Protein AF-A0A4Q9XX73-F1 (afdb_monomer_lite)

Secondary structure (DSSP, 8-state):
--------SS-----PPPPP-THHHHTS-----------EE-TTS-EE-HHHH--------PPP-

Foldseek 3Di:
DDDDDPDDPDDPCPDDPDDDDPVNVVPPPPPPPVVPPPQDADPVRDTDDPVRVPPPPPPPDDPDD

Sequence (65 aa):
AAPKLNVPSALPSQGHPKPFTATNFEQQPTNQQTVNQPTIFGADGDKLTREEVDDTPASDSLPGL

Structure (mmCIF, N/CA/C/O backbone):
data_AF-A0A4Q9XX73-F1
#
_entry.id   AF-A0A4Q9XX73-F1
#
loop_
_atom_site.group_PDB
_atom_site.id
_atom_site.type_symbol
_atom_site.label_atom_id
_atom_site.label_alt_id
_atom_site.label_comp_id
_atom_site.label_asym_id
_atom_site.label_entity_id
_atom_site.label_seq_id
_atom_site.pdbx_PDB_ins_code
_atom_site.Cartn_x
_atom_site.Cartn_y
_atom_site.Cartn_z
_atom_site.occupancy
_atom_site.B_iso_or_equiv
_atom_site.auth_seq_id
_atom_site.auth_comp_id
_atom_site.auth_asym_id
_atom_site.auth_atom_id
_atom_site.pdbx_PDB_model_num
ATOM 1 N N . ALA A 1 1 ? -38.368 -18.056 19.943 1.00 72.44 1 ALA A N 1
ATOM 2 C CA . ALA A 1 1 ? -37.257 -17.350 20.614 1.00 72.44 1 ALA A CA 1
ATOM 3 C C . ALA A 1 1 ? -36.576 -16.451 19.590 1.00 72.44 1 ALA A C 1
ATOM 5 O O . ALA A 1 1 ? -36.374 -16.910 18.474 1.00 72.44 1 ALA A O 1
ATOM 6 N N . ALA A 1 2 ? -36.288 -15.190 19.921 1.00 68.19 2 ALA A N 1
ATOM 7 C CA . ALA A 1 2 ? -35.558 -14.300 19.015 1.00 68.19 2 ALA A CA 1
ATOM 8 C C . ALA A 1 2 ? -34.053 -14.645 19.031 1.00 68.19 2 ALA A C 1
ATOM 10 O O . ALA A 1 2 ? -33.530 -14.956 20.107 1.00 68.19 2 ALA A O 1
ATOM 11 N N . PRO A 1 3 ? -33.355 -14.622 17.881 1.00 66.25 3 PRO A N 1
ATOM 12 C CA . PRO A 1 3 ? -31.929 -14.918 17.829 1.00 66.25 3 PRO A CA 1
ATOM 13 C C . PRO A 1 3 ? -31.140 -13.828 18.565 1.00 66.25 3 PRO A C 1
ATOM 15 O O . PRO A 1 3 ? -31.327 -12.637 18.323 1.00 66.25 3 PRO A O 1
ATOM 18 N N . LYS A 1 4 ? -30.258 -14.236 19.486 1.00 72.81 4 LYS A N 1
ATOM 19 C CA . LYS A 1 4 ? -29.324 -13.321 20.153 1.00 72.81 4 LYS A CA 1
ATOM 20 C C . LYS A 1 4 ? -28.273 -12.874 19.140 1.00 72.81 4 LYS A C 1
ATOM 22 O O . LYS A 1 4 ? -27.464 -13.677 18.686 1.00 72.81 4 LYS A O 1
ATOM 27 N N . LEU A 1 5 ? -28.302 -11.593 18.792 1.00 71.38 5 LEU A N 1
ATOM 28 C CA . LEU A 1 5 ? -27.273 -10.960 17.981 1.00 71.38 5 LEU A CA 1
ATOM 29 C C . LEU A 1 5 ? -26.042 -10.743 18.879 1.00 71.38 5 LEU A C 1
ATOM 31 O O . LEU A 1 5 ? -26.051 -9.866 19.737 1.00 71.38 5 LEU A O 1
ATOM 35 N N . ASN A 1 6 ? -25.000 -11.562 18.715 1.00 71.44 6 ASN A N 1
ATOM 36 C CA . ASN A 1 6 ? -23.740 -11.471 19.472 1.00 71.44 6 ASN A CA 1
ATOM 37 C C . ASN A 1 6 ? -22.852 -10.299 18.998 1.00 71.44 6 ASN A C 1
ATOM 39 O O . ASN A 1 6 ? -21.644 -10.449 18.827 1.00 71.44 6 ASN A O 1
ATOM 43 N N . VAL A 1 7 ? -23.435 -9.126 18.756 1.00 69.94 7 VAL A N 1
ATOM 44 C CA . VAL A 1 7 ? -22.652 -7.925 18.453 1.00 69.94 7 VAL A CA 1
ATOM 45 C C . VAL A 1 7 ? -22.093 -7.349 19.753 1.00 69.94 7 VAL A C 1
ATOM 47 O O . VAL A 1 7 ? -22.863 -7.096 20.683 1.00 69.94 7 VAL A O 1
ATOM 50 N N . PRO A 1 8 ? -20.771 -7.126 19.845 1.00 70.75 8 PRO A N 1
ATOM 51 C CA . PRO A 1 8 ? -20.195 -6.372 20.947 1.00 70.75 8 PRO A CA 1
ATOM 52 C C . PRO A 1 8 ? -20.859 -4.994 21.010 1.00 70.75 8 PRO A C 1
ATOM 54 O O . PRO A 1 8 ? -20.858 -4.254 20.029 1.00 70.75 8 PRO A O 1
ATOM 57 N N . SER A 1 9 ? -21.437 -4.646 22.160 1.00 72.56 9 SER A N 1
ATOM 58 C CA . SER A 1 9 ? -22.132 -3.366 22.367 1.00 72.56 9 SER A CA 1
ATOM 59 C C . SER A 1 9 ? -21.194 -2.156 22.349 1.00 72.56 9 SER A C 1
ATOM 61 O O . SER A 1 9 ? -21.653 -1.018 22.323 1.00 72.56 9 SER A O 1
ATOM 63 N N . ALA A 1 10 ? -19.885 -2.395 22.394 1.00 71.81 10 ALA A N 1
ATOM 64 C CA . ALA A 1 10 ? -18.853 -1.384 22.292 1.00 71.81 10 ALA A CA 1
ATOM 65 C C . ALA A 1 10 ? -17.625 -1.976 21.597 1.00 71.81 10 ALA A C 1
ATOM 67 O O . ALA A 1 10 ? -17.245 -3.124 21.847 1.00 71.81 10 ALA A O 1
ATOM 68 N N . LEU A 1 11 ? -16.993 -1.173 20.742 1.00 71.31 11 LEU A N 1
ATOM 69 C CA . LEU A 1 11 ? -15.673 -1.481 20.211 1.00 71.31 11 LEU A CA 1
ATOM 70 C C . LEU A 1 11 ? -14.658 -1.383 21.365 1.00 71.31 11 LEU A C 1
ATOM 72 O O . LEU A 1 11 ? -14.728 -0.419 22.135 1.00 71.31 11 LEU A O 1
ATOM 76 N N . PRO A 1 12 ? -13.722 -2.335 21.522 1.00 70.06 12 PR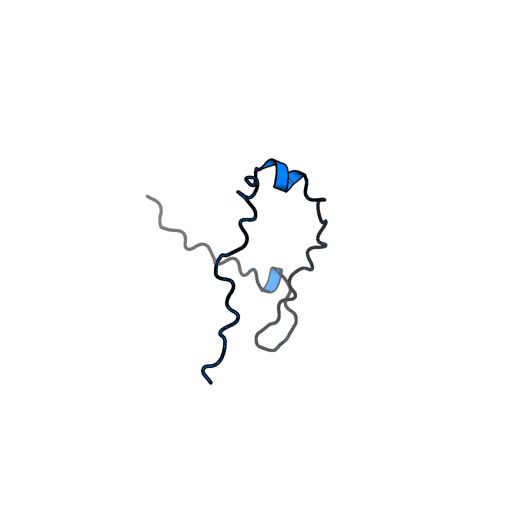O A N 1
ATOM 77 C CA . PRO A 1 12 ? -12.659 -2.195 22.505 1.00 70.06 12 PRO A CA 1
ATOM 78 C C . PRO A 1 12 ? -11.876 -0.909 22.230 1.00 70.06 12 PRO A C 1
ATOM 80 O O . PRO A 1 12 ? -11.288 -0.723 21.166 1.00 70.06 12 PRO A O 1
ATOM 83 N N . SER A 1 13 ? -11.889 -0.008 23.209 1.00 70.12 13 SER A N 1
ATOM 84 C CA . SER A 1 13 ? -11.072 1.199 23.217 1.00 70.12 13 SER A CA 1
ATOM 85 C C . SER A 1 13 ? -9.608 0.780 23.362 1.00 70.12 13 SER A C 1
ATOM 87 O O . SER A 1 13 ? -9.134 0.522 24.466 1.00 70.12 13 SER A O 1
ATOM 89 N N . GLN A 1 14 ? -8.880 0.672 22.249 1.00 72.88 14 GLN A N 1
ATOM 90 C CA . GLN A 1 14 ? -7.432 0.421 22.263 1.00 72.88 14 GLN A CA 1
ATOM 91 C C . GLN A 1 14 ? -6.613 1.693 22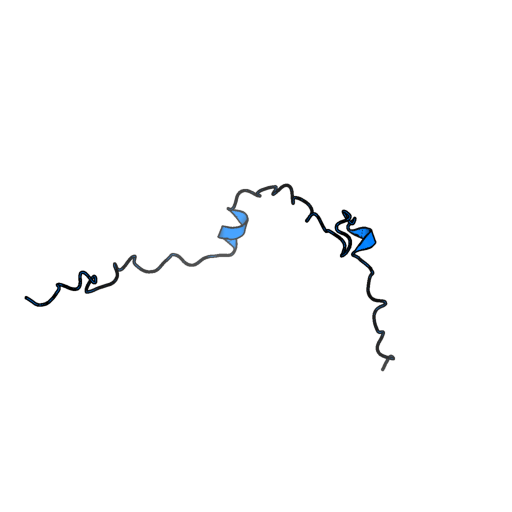.574 1.00 72.88 14 GLN A C 1
ATOM 93 O O . GLN A 1 14 ? -5.404 1.724 22.353 1.00 72.88 14 GLN A O 1
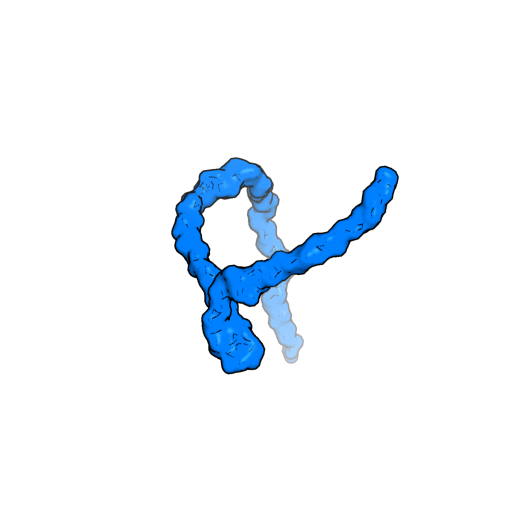ATOM 98 N N . GLY A 1 15 ? -7.251 2.739 23.115 1.00 73.56 15 GLY A N 1
ATOM 99 C CA . GLY A 1 15 ? -6.634 4.046 23.331 1.00 73.56 15 GLY A CA 1
ATOM 100 C C . GLY A 1 15 ? -6.330 4.780 22.021 1.00 73.56 15 GLY A C 1
ATOM 101 O O . GLY A 1 15 ? -6.738 4.363 20.937 1.00 73.56 15 GLY A O 1
ATOM 102 N N . HIS A 1 16 ? -5.620 5.904 22.118 1.00 78.75 16 HIS A N 1
ATOM 103 C CA . HIS A 1 16 ? -5.126 6.609 20.938 1.00 78.75 16 HIS A CA 1
ATOM 104 C C . HIS A 1 16 ? -3.851 5.919 20.432 1.00 78.75 16 HIS A C 1
ATOM 106 O O . HIS A 1 16 ? -2.901 5.785 21.212 1.00 78.75 16 HIS A O 1
ATOM 112 N N . PRO A 1 17 ? -3.787 5.493 19.157 1.00 77.38 17 PRO A N 1
ATOM 113 C CA . PRO A 1 17 ? -2.543 4.991 18.595 1.00 77.38 17 PRO A CA 1
ATOM 114 C C . PRO A 1 17 ? -1.473 6.084 18.675 1.00 77.38 17 PRO A C 1
ATOM 116 O O . PRO A 1 17 ? -1.759 7.272 18.504 1.00 77.38 17 PRO A O 1
ATOM 119 N N . LYS A 1 18 ? -0.227 5.686 18.953 1.00 81.25 18 LYS A N 1
ATOM 120 C CA . LYS A 1 18 ? 0.896 6.628 18.943 1.00 81.25 18 LYS A CA 1
ATOM 121 C C . LYS A 1 18 ? 1.023 7.247 17.544 1.00 81.25 18 LYS A C 1
ATOM 123 O O . LYS A 1 18 ? 0.964 6.497 16.566 1.00 81.25 18 LYS A O 1
ATOM 128 N N . PRO A 1 19 ? 1.226 8.573 17.431 1.00 83.2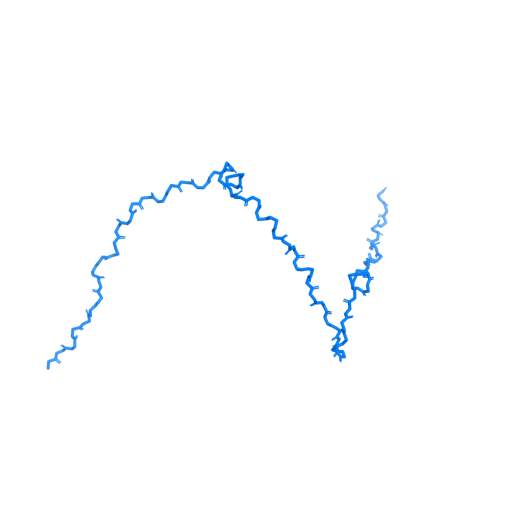5 19 PRO A N 1
ATOM 129 C CA . PRO A 1 19 ? 1.443 9.213 16.143 1.00 83.25 19 PRO A CA 1
ATOM 130 C C . PRO A 1 19 ? 2.628 8.596 15.408 1.00 83.25 19 PRO A C 1
ATOM 132 O O . PRO A 1 19 ? 3.682 8.337 15.997 1.00 83.25 19 PRO A O 1
ATOM 135 N N . PHE A 1 20 ? 2.460 8.393 14.107 1.00 82.75 20 PHE A N 1
ATOM 136 C CA . PHE A 1 20 ? 3.560 7.991 13.254 1.00 82.75 20 PHE A CA 1
ATOM 137 C C . PHE A 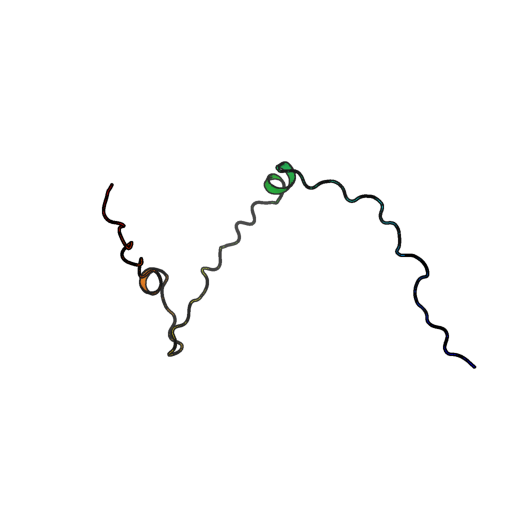1 20 ? 4.419 9.226 12.924 1.00 82.75 20 PHE A C 1
ATOM 139 O O . PHE A 1 20 ? 3.913 10.191 12.359 1.00 82.75 20 PHE A O 1
ATOM 146 N N . THR A 1 21 ? 5.698 9.227 13.308 1.00 84.31 21 THR A N 1
ATOM 147 C CA . THR A 1 21 ? 6.666 10.302 13.052 1.00 84.31 21 THR A CA 1
ATOM 148 C C . THR A 1 21 ? 7.638 9.913 11.939 1.00 84.31 21 THR A C 1
ATOM 150 O O . THR A 1 21 ? 7.805 8.733 11.637 1.00 84.31 21 THR A O 1
ATOM 153 N N . ALA A 1 22 ? 8.331 10.897 11.355 1.00 77.94 22 ALA A N 1
ATOM 154 C CA . ALA A 1 22 ? 9.357 10.657 10.335 1.00 77.94 22 ALA A CA 1
ATOM 155 C C . ALA A 1 22 ? 10.449 9.677 10.810 1.00 77.94 22 ALA A C 1
ATOM 157 O O . ALA A 1 22 ? 10.906 8.832 10.048 1.00 77.94 22 ALA A O 1
ATOM 158 N N . THR A 1 23 ? 10.793 9.713 12.099 1.00 77.88 23 THR A N 1
ATOM 159 C CA . THR A 1 23 ? 11.752 8.789 12.719 1.00 77.88 23 THR A CA 1
ATOM 160 C C . THR A 1 23 ? 11.327 7.323 12.598 1.00 77.88 23 THR A C 1
ATOM 162 O O . THR A 1 23 ? 12.180 6.446 12.518 1.00 77.88 23 THR A O 1
ATOM 165 N N . ASN A 1 24 ? 10.025 7.030 12.541 1.00 79.81 24 ASN A N 1
ATOM 166 C CA . ASN A 1 24 ? 9.549 5.657 12.387 1.00 79.81 24 ASN A CA 1
ATOM 167 C C . ASN A 1 24 ? 9.882 5.060 11.011 1.00 79.81 24 ASN A C 1
ATOM 169 O O . ASN A 1 24 ? 9.955 3.837 10.909 1.00 79.81 24 ASN A O 1
ATOM 173 N N . PHE A 1 25 ? 10.088 5.889 9.976 1.00 70.94 25 PHE A N 1
ATOM 174 C CA . PHE A 1 25 ? 10.582 5.422 8.676 1.00 70.94 25 PHE A CA 1
ATOM 175 C C . PHE A 1 25 ? 12.037 4.967 8.770 1.00 70.94 25 PHE A C 1
ATOM 177 O O . PHE A 1 25 ? 12.377 3.909 8.253 1.00 70.94 25 PHE A O 1
ATOM 184 N N . GLU A 1 26 ? 12.881 5.728 9.466 1.00 74.00 26 GLU A N 1
ATOM 185 C CA . GLU A 1 26 ? 14.310 5.413 9.590 1.00 74.00 26 GLU A CA 1
ATOM 186 C C . GLU A 1 26 ? 14.597 4.248 10.541 1.00 74.00 26 GLU A C 1
ATOM 188 O O . GLU A 1 26 ? 15.630 3.595 10.438 1.00 74.00 26 GLU A O 1
ATOM 193 N N . GLN A 1 27 ? 13.672 3.966 11.461 1.00 68.50 27 GLN A N 1
ATOM 194 C CA . GLN A 1 27 ? 13.750 2.813 12.361 1.00 68.50 27 GLN A CA 1
ATOM 195 C C . GLN A 1 27 ? 13.275 1.508 11.725 1.00 68.50 27 GLN A C 1
ATOM 197 O O . GLN A 1 27 ? 13.461 0.445 12.323 1.00 68.50 27 GLN A O 1
ATOM 202 N N . GLN A 1 28 ? 12.651 1.555 10.543 1.00 67.56 28 GLN A N 1
ATOM 203 C CA . GLN A 1 28 ? 12.481 0.322 9.794 1.00 67.56 28 GLN A CA 1
ATOM 204 C C . GLN A 1 28 ? 13.887 -0.175 9.456 1.00 67.56 28 GLN A C 1
ATOM 206 O O . GLN A 1 28 ? 14.685 0.623 8.955 1.00 67.56 28 GLN A O 1
ATOM 211 N N . PRO A 1 29 ? 14.222 -1.463 9.693 1.00 66.56 29 PRO A N 1
ATOM 212 C CA . PRO A 1 29 ? 15.384 -2.015 9.024 1.00 66.56 29 PRO A CA 1
ATOM 213 C C . PRO A 1 29 ? 15.201 -1.640 7.562 1.00 66.56 29 PRO A C 1
ATOM 215 O O . PRO A 1 29 ? 14.094 -1.791 7.028 1.00 66.56 29 PRO A O 1
ATOM 218 N N . THR A 1 30 ? 16.240 -1.075 6.947 1.00 62.62 30 THR A N 1
ATOM 219 C CA . THR A 1 30 ? 16.299 -0.990 5.499 1.00 62.62 30 THR A CA 1
ATOM 220 C C . THR A 1 30 ? 16.173 -2.439 5.082 1.00 62.62 30 THR A C 1
ATOM 222 O O . THR A 1 30 ? 17.138 -3.200 5.065 1.00 62.62 30 THR A O 1
ATOM 225 N N . ASN A 1 31 ? 14.935 -2.862 4.830 1.00 53.94 31 ASN A N 1
ATOM 226 C CA . ASN A 1 31 ? 14.674 -3.933 3.931 1.00 53.94 31 ASN A CA 1
ATOM 227 C C . ASN A 1 31 ? 15.377 -3.386 2.704 1.00 53.94 31 ASN A C 1
ATOM 229 O O . ASN A 1 31 ? 14.841 -2.556 1.971 1.00 53.94 31 ASN A O 1
ATOM 233 N N . GLN A 1 32 ? 16.611 -3.840 2.501 1.00 56.31 32 GLN A N 1
ATOM 234 C CA . GLN A 1 32 ? 17.082 -4.176 1.184 1.00 56.31 32 GLN A CA 1
ATOM 235 C C . GLN A 1 32 ? 16.081 -5.222 0.711 1.00 56.31 32 GLN A C 1
ATOM 237 O O . GLN A 1 32 ? 16.345 -6.419 0.683 1.00 56.31 32 GLN A O 1
ATOM 242 N N . GLN A 1 33 ? 14.863 -4.746 0.443 1.00 52.69 33 GLN A N 1
ATOM 243 C CA . GLN A 1 33 ? 13.951 -5.287 -0.500 1.00 52.69 33 GLN A CA 1
ATOM 244 C C . GLN A 1 33 ? 14.887 -5.338 -1.683 1.00 52.69 33 GLN A C 1
ATOM 246 O O . GLN A 1 33 ? 15.230 -4.309 -2.264 1.00 52.69 33 GLN A O 1
ATOM 251 N N . THR A 1 34 ? 15.460 -6.519 -1.923 1.00 54.47 34 THR A N 1
ATOM 252 C CA . THR A 1 34 ? 15.824 -6.905 -3.264 1.00 54.47 34 THR A CA 1
ATOM 253 C C . THR A 1 34 ? 14.571 -6.530 -4.014 1.00 54.47 34 THR A C 1
ATOM 255 O O . THR A 1 34 ? 13.528 -7.163 -3.836 1.00 54.47 34 THR A O 1
ATOM 258 N N . VAL A 1 35 ? 14.596 -5.345 -4.623 1.00 58.59 35 VAL A N 1
ATOM 259 C CA . VAL A 1 35 ? 13.487 -4.850 -5.401 1.00 58.59 35 VAL A CA 1
ATOM 260 C C . VAL A 1 35 ? 13.483 -5.881 -6.496 1.00 58.59 35 VAL A C 1
ATOM 262 O O . VAL A 1 35 ? 14.352 -5.858 -7.366 1.00 58.59 35 VAL A O 1
ATOM 265 N N . ASN A 1 36 ? 12.628 -6.891 -6.342 1.00 59.84 36 ASN A N 1
ATOM 266 C CA . ASN A 1 36 ? 12.351 -7.831 -7.395 1.00 59.84 36 ASN A CA 1
ATOM 267 C C . ASN A 1 36 ? 11.867 -6.907 -8.491 1.00 5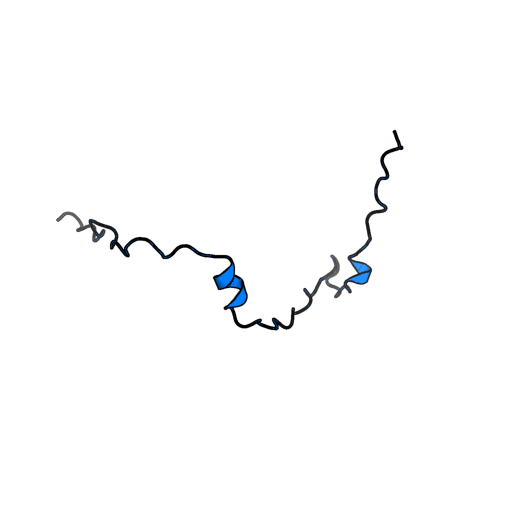9.84 36 ASN A C 1
ATOM 269 O O . ASN A 1 36 ? 10.779 -6.339 -8.374 1.00 59.84 36 ASN A O 1
ATOM 273 N N . GLN A 1 37 ? 12.755 -6.620 -9.443 1.00 65.56 37 GLN A N 1
ATOM 274 C CA . GLN A 1 37 ? 12.430 -5.772 -10.570 1.00 65.56 37 GLN A CA 1
ATOM 275 C C . GLN A 1 37 ? 11.109 -6.326 -11.100 1.00 65.56 37 GLN A C 1
ATOM 277 O O . GLN A 1 37 ? 11.019 -7.553 -11.267 1.00 65.56 37 GLN A O 1
ATOM 282 N N . PRO A 1 38 ? 10.059 -5.494 -11.229 1.00 68.88 38 PRO A N 1
ATOM 283 C CA . PRO A 1 38 ? 8.769 -5.993 -11.664 1.00 68.88 38 PRO A CA 1
ATOM 284 C C . PRO A 1 38 ? 9.005 -6.767 -12.958 1.00 68.88 38 PRO A C 1
ATOM 286 O O . PRO A 1 38 ? 9.660 -6.276 -13.875 1.00 68.88 38 PRO A O 1
ATOM 289 N N . THR A 1 39 ? 8.575 -8.026 -12.987 1.00 73.31 39 THR A N 1
ATOM 290 C CA . THR A 1 39 ? 8.633 -8.798 -14.225 1.00 73.31 39 THR A CA 1
ATOM 291 C C . THR A 1 39 ? 7.506 -8.275 -15.095 1.00 73.31 39 THR A C 1
ATOM 293 O O . THR A 1 39 ? 6.341 -8.389 -14.717 1.00 73.31 39 THR A O 1
ATOM 296 N N . ILE A 1 40 ? 7.865 -7.636 -16.202 1.00 79.94 40 ILE A N 1
ATOM 297 C CA . ILE A 1 40 ? 6.914 -7.031 -17.127 1.00 79.94 40 ILE A CA 1
ATOM 298 C C . ILE A 1 40 ? 6.697 -8.024 -18.263 1.00 79.94 40 ILE A C 1
ATOM 300 O O . ILE A 1 40 ? 7.659 -8.609 -18.760 1.00 79.94 40 ILE A O 1
ATOM 304 N N . PHE A 1 41 ? 5.440 -8.235 -18.637 1.00 84.94 41 PHE A N 1
ATOM 305 C CA . PHE A 1 41 ? 5.065 -9.098 -19.749 1.00 84.94 41 PHE A CA 1
ATOM 306 C C . PHE A 1 41 ? 4.370 -8.272 -20.831 1.00 84.94 41 PHE A C 1
ATOM 308 O O . PHE A 1 41 ? 3.542 -7.416 -20.509 1.00 84.94 41 PHE A O 1
ATOM 315 N N . GLY A 1 42 ? 4.721 -8.531 -22.088 1.00 82.19 42 GLY A N 1
ATOM 316 C CA . GLY A 1 42 ? 4.078 -7.967 -23.267 1.00 82.19 42 GLY A CA 1
ATOM 317 C C . GLY A 1 42 ? 2.680 -8.539 -23.485 1.00 82.19 42 GLY A C 1
ATOM 318 O O . GLY A 1 42 ? 2.244 -9.473 -22.809 1.00 82.19 42 GLY A O 1
ATOM 319 N N . ALA A 1 43 ? 1.951 -7.968 -24.444 1.00 83.50 43 ALA A N 1
ATOM 320 C CA . ALA A 1 43 ? 0.602 -8.422 -24.794 1.00 83.50 43 ALA A CA 1
ATOM 321 C C . ALA A 1 43 ? 0.577 -9.852 -25.374 1.00 83.50 43 ALA A C 1
ATOM 323 O O . ALA A 1 43 ? -0.443 -10.536 -25.309 1.00 83.50 43 ALA A O 1
ATOM 324 N N . ASP A 1 44 ? 1.705 -10.289 -25.924 1.00 89.06 44 ASP A N 1
ATOM 325 C CA . ASP A 1 44 ? 2.012 -11.639 -26.400 1.00 89.06 44 ASP A CA 1
ATOM 326 C C . ASP A 1 44 ? 2.480 -12.593 -25.286 1.00 89.06 44 ASP A C 1
ATOM 328 O O . ASP A 1 44 ? 2.540 -13.804 -25.501 1.00 89.06 44 ASP A O 1
ATOM 332 N N . GLY A 1 45 ? 2.737 -12.077 -24.081 1.00 84.25 45 GLY A N 1
ATOM 333 C CA . GLY A 1 45 ? 3.216 -12.849 -22.937 1.00 84.25 45 GLY A CA 1
ATOM 334 C C . GLY A 1 45 ? 4.737 -12.980 -22.861 1.00 84.25 45 GLY A C 1
ATOM 335 O O . GLY A 1 45 ? 5.225 -13.706 -21.991 1.00 84.25 45 GLY A O 1
ATOM 336 N N . ASP A 1 46 ? 5.485 -12.273 -23.710 1.00 88.56 46 ASP A N 1
ATOM 337 C CA . ASP A 1 46 ? 6.945 -12.263 -23.653 1.00 88.56 46 ASP A CA 1
ATOM 338 C C . ASP A 1 46 ? 7.451 -11.373 -22.514 1.00 88.56 46 ASP A C 1
ATOM 340 O O . ASP A 1 46 ? 6.841 -10.368 -22.149 1.00 88.56 46 ASP A O 1
ATOM 344 N N . LYS A 1 47 ? 8.570 -11.761 -21.893 1.00 84.31 47 LYS A N 1
ATOM 345 C CA . LYS A 1 47 ? 9.157 -11.007 -20.778 1.00 84.31 47 LYS A CA 1
ATOM 346 C C . LYS A 1 47 ? 9.906 -9.785 -21.316 1.00 84.31 47 LYS A C 1
ATOM 348 O O . LYS A 1 47 ? 10.993 -9.941 -21.866 1.00 84.31 47 LYS A O 1
ATOM 353 N N . LEU A 1 48 ? 9.390 -8.591 -21.036 1.00 80.38 48 LEU A N 1
ATOM 354 C CA . LEU A 1 48 ? 9.995 -7.323 -21.446 1.00 80.38 48 LEU A CA 1
ATOM 355 C C . LEU A 1 48 ? 11.090 -6.883 -20.468 1.00 80.38 48 LEU A C 1
ATOM 357 O O . LEU A 1 48 ? 11.048 -7.180 -19.260 1.00 80.38 48 LEU A O 1
ATOM 361 N N . THR A 1 49 ? 12.092 -6.174 -20.984 1.00 77.88 49 THR A N 1
ATOM 362 C CA . THR A 1 49 ? 13.062 -5.459 -20.144 1.00 77.88 49 THR A CA 1
ATOM 363 C C . THR A 1 49 ? 12.541 -4.066 -19.797 1.00 77.88 49 THR A C 1
ATOM 365 O O . THR A 1 49 ? 11.567 -3.582 -20.368 1.00 77.88 49 THR A O 1
ATOM 368 N N . ARG A 1 50 ? 13.163 -3.402 -18.817 1.00 72.38 50 ARG A N 1
ATOM 369 C CA . ARG A 1 50 ? 12.744 -2.049 -18.430 1.00 72.38 50 ARG A CA 1
ATOM 370 C C . ARG A 1 50 ? 12.966 -1.060 -19.573 1.00 72.38 50 ARG A C 1
ATOM 372 O O . ARG A 1 50 ? 12.163 -0.161 -19.745 1.00 72.38 50 ARG A O 1
ATOM 379 N N . GLU A 1 51 ? 14.025 -1.260 -20.342 1.00 73.88 51 GLU A N 1
ATOM 380 C CA . GLU A 1 51 ? 14.414 -0.445 -21.491 1.00 73.88 51 GLU A CA 1
ATOM 381 C C . GLU A 1 51 ? 13.426 -0.574 -22.657 1.00 73.88 51 GLU A C 1
ATOM 383 O O . GLU A 1 51 ? 13.275 0.363 -23.424 1.00 73.88 51 GLU A O 1
ATOM 388 N N . GLU A 1 52 ? 12.748 -1.717 -22.774 1.00 71.75 52 GLU A N 1
ATOM 389 C CA . GLU A 1 52 ? 11.711 -1.964 -23.785 1.00 71.75 52 GLU A CA 1
ATOM 390 C C . GLU A 1 52 ? 10.348 -1.372 -23.391 1.00 71.75 52 GLU A C 1
ATOM 392 O O . GLU A 1 52 ? 9.489 -1.149 -24.234 1.00 71.75 52 GLU A O 1
ATOM 397 N N . VAL A 1 53 ? 10.144 -1.118 -22.096 1.00 71.69 53 VAL A N 1
ATOM 398 C CA . VAL A 1 53 ? 8.905 -0.543 -21.545 1.00 71.69 53 VAL A CA 1
ATOM 399 C C . VAL A 1 53 ? 9.034 0.964 -21.336 1.00 71.69 53 VAL A C 1
ATOM 401 O O . VAL A 1 53 ? 8.043 1.689 -21.409 1.00 71.69 53 VAL A O 1
ATOM 404 N N . ASP A 1 54 ? 10.247 1.439 -21.059 1.00 69.38 54 ASP A N 1
ATOM 405 C CA . ASP A 1 54 ? 10.591 2.853 -20.942 1.00 69.38 54 ASP A CA 1
ATOM 406 C C . ASP A 1 54 ? 10.798 3.459 -22.335 1.00 69.38 54 ASP A C 1
ATOM 408 O O . ASP A 1 54 ? 11.856 3.996 -22.670 1.00 69.38 54 ASP A O 1
ATOM 412 N N . ASP A 1 55 ? 9.748 3.389 -23.153 1.00 64.19 55 ASP A N 1
ATOM 413 C CA . ASP A 1 55 ? 9.557 4.336 -24.239 1.00 64.19 55 ASP A CA 1
ATOM 414 C C . ASP A 1 55 ? 9.333 5.688 -23.569 1.00 64.19 55 ASP A C 1
ATOM 416 O O . ASP A 1 55 ? 8.196 6.063 -23.275 1.00 64.19 55 ASP A O 1
ATOM 420 N N . THR A 1 56 ? 10.420 6.399 -23.254 1.00 61.28 56 THR A N 1
ATOM 421 C CA . THR A 1 56 ? 10.349 7.784 -22.789 1.00 61.28 56 THR A CA 1
ATOM 422 C C . THR A 1 56 ? 9.410 8.506 -23.754 1.00 61.28 56 THR A C 1
ATOM 424 O O . THR A 1 56 ? 9.785 8.666 -24.922 1.00 61.28 56 THR A O 1
ATOM 427 N N . PRO A 1 57 ? 8.187 8.908 -23.348 1.00 59.31 57 PRO A N 1
ATOM 428 C CA . PRO A 1 57 ? 7.331 9.638 -24.259 1.00 59.31 57 PRO A CA 1
ATOM 429 C C . PRO A 1 57 ? 8.129 10.876 -24.632 1.00 59.31 57 PRO A C 1
ATOM 431 O O . PRO A 1 57 ? 8.598 11.587 -23.739 1.00 59.31 57 PRO A O 1
ATOM 434 N N . ALA A 1 58 ? 8.373 11.074 -25.932 1.00 59.03 58 ALA A N 1
ATOM 435 C CA . ALA A 1 58 ? 9.022 12.276 -26.424 1.00 59.03 58 ALA A CA 1
ATOM 436 C C . ALA A 1 58 ? 8.241 13.437 -25.820 1.00 59.03 58 ALA A C 1
ATOM 438 O O . ALA A 1 58 ? 7.075 13.632 -26.157 1.00 59.03 58 ALA A O 1
ATOM 439 N N . SER A 1 59 ? 8.852 14.080 -24.823 1.00 62.09 59 SER A N 1
ATOM 440 C CA . SER A 1 59 ? 8.221 15.102 -24.006 1.00 62.09 59 SER A CA 1
ATOM 441 C C . SER A 1 59 ? 7.537 16.071 -24.955 1.00 62.09 59 SER A C 1
ATOM 443 O O . SER A 1 59 ? 8.234 16.717 -25.743 1.00 62.09 59 SER A O 1
ATOM 445 N N . ASP A 1 60 ? 6.202 16.127 -24.918 1.00 64.50 60 ASP A N 1
ATOM 446 C CA . ASP A 1 60 ? 5.423 17.087 -25.695 1.00 64.50 60 ASP A CA 1
ATOM 447 C C . ASP A 1 60 ? 5.827 18.471 -25.189 1.00 64.50 60 ASP A C 1
ATOM 449 O O . ASP A 1 60 ? 5.422 18.937 -24.121 1.00 64.50 60 ASP A O 1
ATOM 453 N N . SER A 1 61 ? 6.817 19.036 -25.871 1.00 66.69 61 SER A N 1
ATOM 454 C CA . SER A 1 61 ? 7.472 20.261 -25.465 1.00 66.69 61 SER A CA 1
ATOM 455 C C . SER A 1 61 ? 6.512 21.381 -25.810 1.00 66.69 61 SER A C 1
ATOM 457 O O . SER A 1 61 ? 6.331 21.707 -26.982 1.00 66.69 61 SER A O 1
ATOM 459 N N . LEU A 1 62 ? 5.883 21.964 -24.789 1.00 68.94 62 LEU A N 1
ATOM 460 C CA . LEU A 1 62 ? 5.058 23.152 -24.970 1.00 68.94 62 LEU A CA 1
ATOM 461 C C . LEU A 1 62 ? 5.917 24.256 -25.617 1.00 68.94 62 LEU A C 1
ATOM 463 O O . LEU A 1 62 ? 7.038 24.492 -25.152 1.00 68.94 62 LEU A O 1
ATOM 467 N N . PRO A 1 63 ? 5.438 24.928 -26.683 1.00 61.44 63 PRO A N 1
ATOM 468 C CA . PRO A 1 63 ? 6.202 25.987 -27.326 1.00 61.44 63 PRO A CA 1
ATOM 469 C C . PRO A 1 63 ? 6.467 27.110 -26.316 1.00 61.44 63 PRO A C 1
ATOM 471 O O . PRO A 1 63 ? 5.559 27.544 -25.606 1.00 61.44 63 PRO A O 1
ATOM 474 N N . GLY A 1 64 ? 7.736 27.517 -26.226 1.00 60.56 64 GLY A N 1
ATOM 475 C CA . GLY A 1 64 ? 8.236 28.473 -25.239 1.00 60.56 64 GLY A CA 1
ATOM 476 C C . GLY A 1 64 ? 7.505 29.818 -25.258 1.00 60.56 64 GLY A C 1
ATOM 477 O O . GLY A 1 64 ? 7.112 30.299 -26.321 1.00 60.56 64 GLY A O 1
ATOM 478 N N . LEU A 1 65 ? 7.335 30.381 -24.057 1.00 50.22 65 LEU A N 1
ATOM 479 C CA . LEU A 1 65 ? 6.841 31.739 -23.795 1.00 50.22 65 LEU A CA 1
ATOM 480 C C . LEU A 1 65 ? 7.802 32.814 -24.312 1.00 50.22 65 LEU A C 1
ATOM 482 O O . LEU A 1 65 ? 9.029 32.632 -24.136 1.00 50.22 65 LEU A O 1
#

Radius of gyration: 26.03 Å; chains: 1; bounding box: 54×49×51 Å

pLDDT: mean 71.0, std 9.06, range [50.22, 89.06]

Organism: NCBI:txid60520